Protein AF-A0A959TMJ0-F1 (afdb_monomer_lite)

Sequence (145 aa):
MTSRGLTVFLIVMAVLVLIDLYAYKGVNTALAGFGTTTRRVVRIAYWVISVGMLGLLVWAALTFQEQRANRNYSFMFSMSALFMLFFLPKLVIILFHGLDDILHVFRWGWWKLTPAGEASGETMTRWRFISQMGLYASAIPFAGV

Foldseek 3Di:
DPPVVVVVVVVVLVVLVVLLVLLVVLVLVVCPPPDPVVSVVVSVVSVVLSVVLSVVVVVCVVCVVVCVVVVVVVVVVVNVVSCCVSVVVSVVSNVVVVVVVVVVVVVVVVPVVDPPDPPPDPPQDPVNVVVVVVVVVVCVVVVVD

Structure (mmCIF, N/CA/C/O backbone):
data_AF-A0A959TMJ0-F1
#
_entry.id   AF-A0A959TMJ0-F1
#
loop_
_atom_site.group_PDB
_atom_site.id
_atom_site.type_symbol
_atom_site.label_atom_id
_atom_site.label_alt_id
_atom_site.label_comp_id
_atom_site.label_asym_id
_atom_site.label_entity_id
_atom_site.label_seq_id
_atom_site.pdbx_PDB_ins_code
_atom_site.Cartn_x
_atom_site.Cartn_y
_atom_site.Cartn_z
_atom_site.occupancy
_atom_site.B_iso_or_equiv
_atom_site.auth_seq_id
_atom_site.auth_comp_id
_atom_site.auth_asym_id
_atom_site.auth_atom_id
_atom_site.pdbx_PDB_model_num
ATOM 1 N N . MET A 1 1 ? 14.438 -15.507 -21.175 1.00 65.06 1 MET A N 1
ATOM 2 C CA . MET A 1 1 ? 14.400 -15.924 -19.749 1.00 65.06 1 MET A CA 1
ATOM 3 C C . MET A 1 1 ? 14.490 -17.443 -19.671 1.00 65.06 1 MET A C 1
ATOM 5 O O . MET A 1 1 ? 13.848 -18.109 -20.469 1.0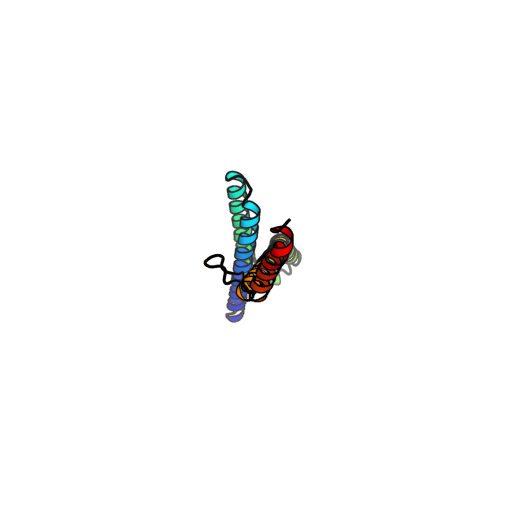0 65.06 1 MET A O 1
ATOM 9 N N . THR A 1 2 ? 15.286 -18.002 -18.757 1.00 80.81 2 THR A N 1
ATOM 10 C CA . THR A 1 2 ? 15.270 -19.452 -18.484 1.00 80.81 2 THR A CA 1
ATOM 11 C C . THR A 1 2 ? 13.978 -19.830 -17.748 1.00 80.81 2 THR A C 1
ATOM 13 O O . THR A 1 2 ? 13.4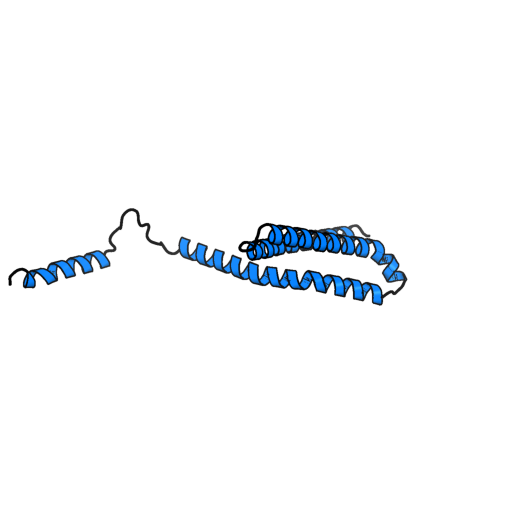07 -18.986 -17.055 1.00 80.81 2 THR A O 1
ATOM 16 N N . SER A 1 3 ? 13.516 -21.082 -17.861 1.00 80.81 3 SER A N 1
ATOM 17 C CA . SER A 1 3 ? 12.274 -21.551 -17.212 1.00 80.81 3 SER A CA 1
ATOM 18 C C . SER A 1 3 ? 12.254 -21.267 -15.705 1.00 80.81 3 SER A C 1
ATOM 20 O O . SER A 1 3 ? 11.268 -20.761 -15.183 1.00 80.81 3 SER A O 1
ATOM 22 N N . ARG A 1 4 ? 13.389 -21.471 -15.024 1.00 86.62 4 ARG A N 1
ATOM 23 C CA . ARG A 1 4 ? 13.564 -21.147 -13.598 1.00 86.62 4 ARG A CA 1
ATOM 24 C C . ARG A 1 4 ? 13.442 -19.648 -13.304 1.00 86.62 4 ARG A C 1
ATOM 26 O O . ARG A 1 4 ? 12.820 -19.271 -12.317 1.00 86.62 4 ARG A O 1
ATOM 33 N N . GLY A 1 5 ? 14.015 -18.792 -14.155 1.00 86.81 5 GLY A N 1
ATOM 34 C CA . GLY A 1 5 ? 13.948 -17.337 -13.985 1.00 86.81 5 GLY A CA 1
ATOM 35 C C . GLY A 1 5 ? 12.529 -16.792 -14.147 1.00 86.81 5 GLY A C 1
ATOM 36 O O . GLY A 1 5 ? 12.126 -15.901 -13.404 1.00 86.81 5 GLY A O 1
ATOM 37 N N . LEU A 1 6 ? 11.752 -17.371 -15.067 1.00 88.88 6 LEU A N 1
ATOM 38 C CA . LEU A 1 6 ? 10.341 -17.034 -15.240 1.00 88.88 6 LEU A CA 1
ATOM 39 C C . LEU A 1 6 ? 9.515 -17.410 -14.003 1.00 88.88 6 LEU A C 1
ATOM 41 O O . LEU A 1 6 ? 8.746 -16.585 -13.520 1.00 88.88 6 LEU A O 1
ATOM 45 N N . THR A 1 7 ? 9.705 -18.613 -13.451 1.00 91.69 7 THR A N 1
ATOM 46 C CA . THR A 1 7 ? 8.993 -19.043 -12.237 1.00 91.69 7 THR A CA 1
ATOM 47 C C . THR A 1 7 ? 9.271 -18.113 -11.057 1.00 91.69 7 THR A C 1
ATOM 49 O O . THR A 1 7 ? 8.334 -17.667 -10.400 1.00 91.69 7 THR A O 1
ATOM 52 N N . VAL A 1 8 ? 10.540 -17.771 -10.804 1.00 92.31 8 VAL A N 1
ATOM 53 C CA . VAL A 1 8 ? 10.907 -16.848 -9.714 1.00 92.31 8 VAL A CA 1
ATOM 54 C C . VAL A 1 8 ? 10.287 -15.469 -9.933 1.00 92.31 8 VAL A C 1
ATOM 56 O O . VAL A 1 8 ? 9.731 -14.896 -8.999 1.00 92.31 8 VAL A O 1
ATOM 59 N N . PHE A 1 9 ? 10.326 -14.955 -11.164 1.00 91.19 9 PHE A N 1
ATOM 60 C CA . PHE A 1 9 ? 9.709 -13.674 -11.501 1.00 91.19 9 PHE A CA 1
ATOM 61 C C . PHE A 1 9 ? 8.198 -13.668 -11.228 1.00 91.19 9 PHE A C 1
ATOM 63 O O . PHE A 1 9 ? 7.692 -12.723 -10.626 1.00 91.19 9 PHE A O 1
ATOM 70 N N . LEU A 1 10 ? 7.485 -14.735 -11.601 1.00 93.38 10 LEU A N 1
ATOM 71 C CA . LEU A 1 10 ? 6.050 -14.868 -11.336 1.00 93.38 10 LEU A CA 1
ATOM 72 C C . LEU A 1 10 ? 5.737 -14.941 -9.839 1.00 93.38 10 LEU A C 1
ATOM 74 O O . LEU A 1 10 ? 4.782 -14.311 -9.393 1.00 93.38 10 LEU A O 1
ATOM 78 N N . ILE A 1 11 ? 6.551 -15.657 -9.056 1.00 95.12 11 ILE A N 1
ATOM 79 C CA . ILE A 1 11 ? 6.399 -15.715 -7.595 1.00 95.12 11 ILE A CA 1
ATOM 80 C C . ILE A 1 11 ? 6.580 -14.320 -6.990 1.00 95.12 11 ILE A C 1
ATOM 82 O O . ILE A 1 11 ? 5.739 -13.878 -6.211 1.00 95.12 11 ILE A O 1
ATOM 86 N N . VAL A 1 12 ? 7.638 -13.600 -7.376 1.00 93.44 12 VAL A N 1
ATOM 87 C CA . VAL A 1 12 ? 7.877 -12.227 -6.902 1.00 93.44 12 VAL A CA 1
ATOM 88 C C . VAL A 1 12 ? 6.716 -11.313 -7.290 1.00 93.44 12 VAL A C 1
ATOM 90 O O . VAL A 1 12 ? 6.219 -10.574 -6.446 1.00 93.44 12 VAL A O 1
ATOM 93 N N . MET A 1 13 ? 6.231 -11.401 -8.530 1.00 94.38 13 MET A N 1
ATOM 94 C CA . MET A 1 13 ? 5.088 -10.616 -8.996 1.00 94.38 13 MET A CA 1
ATOM 95 C C . MET A 1 13 ? 3.824 -10.911 -8.178 1.00 94.38 13 MET A C 1
ATOM 97 O O . MET A 1 13 ? 3.141 -9.984 -7.749 1.00 94.38 13 MET A O 1
ATOM 101 N N . ALA A 1 14 ? 3.541 -12.186 -7.903 1.00 95.94 14 ALA A N 1
ATOM 102 C CA . ALA A 1 14 ? 2.407 -12.588 -7.078 1.00 95.94 14 ALA A CA 1
ATOM 103 C C . ALA A 1 14 ? 2.510 -12.012 -5.658 1.00 95.94 14 ALA A C 1
ATOM 105 O O . ALA A 1 14 ? 1.541 -11.452 -5.148 1.00 95.94 14 ALA A O 1
ATOM 106 N N . VAL A 1 15 ? 3.694 -12.075 -5.042 1.00 95.25 15 VAL A N 1
ATOM 107 C CA . VAL A 1 15 ? 3.940 -11.483 -3.719 1.00 95.25 15 VAL A CA 1
ATOM 108 C C . VAL A 1 15 ? 3.742 -9.966 -3.745 1.00 95.25 15 VAL A C 1
ATOM 110 O O . VAL A 1 15 ? 3.078 -9.431 -2.861 1.00 95.25 15 VAL A O 1
ATOM 113 N N . LEU A 1 16 ? 4.251 -9.266 -4.762 1.00 94.56 16 LEU A N 1
ATOM 114 C CA . LEU A 1 16 ? 4.061 -7.819 -4.901 1.00 94.56 16 LEU A CA 1
ATOM 115 C C . LEU A 1 16 ? 2.582 -7.442 -5.034 1.00 94.56 16 LEU A C 1
ATOM 117 O O . LEU A 1 16 ? 2.149 -6.472 -4.415 1.00 94.56 16 LEU A O 1
ATOM 121 N N . VAL A 1 17 ? 1.800 -8.220 -5.784 1.00 95.69 17 VAL A N 1
ATOM 122 C CA . VAL A 1 17 ? 0.349 -8.020 -5.900 1.00 95.69 17 VAL A CA 1
ATOM 123 C C . VAL A 1 17 ? -0.351 -8.256 -4.560 1.00 95.69 17 VAL A C 1
ATOM 125 O O . VAL A 1 17 ? -1.215 -7.470 -4.185 1.00 95.69 17 VAL A O 1
ATOM 128 N N . LEU A 1 18 ? 0.031 -9.287 -3.800 1.00 95.44 18 LEU A N 1
ATOM 129 C CA . LEU A 1 18 ? -0.535 -9.537 -2.467 1.00 95.44 18 LEU A CA 1
ATOM 130 C C . LEU A 1 18 ? -0.239 -8.393 -1.490 1.00 95.44 18 LEU A C 1
ATOM 132 O O . LEU A 1 18 ? -1.139 -7.936 -0.784 1.00 95.44 18 LEU A O 1
ATOM 136 N N . ILE A 1 19 ? 1.003 -7.906 -1.485 1.00 94.31 19 ILE A N 1
ATOM 137 C CA . ILE A 1 19 ? 1.419 -6.724 -0.720 1.00 94.31 19 ILE A CA 1
ATOM 138 C C . ILE A 1 19 ? 0.552 -5.527 -1.117 1.00 94.31 19 ILE A C 1
ATOM 140 O O . ILE A 1 19 ? 0.034 -4.822 -0.255 1.00 94.31 19 ILE A O 1
ATOM 144 N N . ASP A 1 20 ? 0.341 -5.321 -2.414 1.00 95.25 20 ASP A N 1
ATOM 145 C CA . ASP A 1 20 ? -0.440 -4.200 -2.915 1.00 95.25 20 ASP A CA 1
ATOM 146 C C . ASP A 1 20 ? -1.924 -4.268 -2.534 1.00 95.25 20 ASP A C 1
ATOM 148 O O . ASP A 1 20 ? -2.515 -3.259 -2.145 1.00 95.25 20 ASP A O 1
ATOM 152 N N . LEU A 1 21 ? -2.519 -5.460 -2.582 1.00 95.56 21 LEU A N 1
ATOM 153 C CA . LEU A 1 21 ? -3.892 -5.698 -2.137 1.00 95.56 21 LEU A CA 1
ATOM 154 C C . LEU A 1 21 ? -4.048 -5.427 -0.638 1.00 95.56 21 LEU A C 1
ATOM 156 O O . LEU A 1 21 ? -5.030 -4.810 -0.214 1.00 95.56 21 LEU A O 1
ATOM 160 N N . TYR A 1 22 ? -3.074 -5.852 0.168 1.00 94.88 22 TYR A N 1
ATOM 161 C CA . TYR A 1 22 ? -3.109 -5.627 1.608 1.00 94.88 22 TYR A CA 1
ATOM 162 C C . TYR A 1 22 ? -2.879 -4.148 1.962 1.00 94.88 22 TYR A C 1
ATOM 164 O O . TYR A 1 22 ? -3.617 -3.580 2.769 1.00 94.88 22 TYR A O 1
ATOM 172 N N . ALA A 1 23 ? -1.948 -3.470 1.285 1.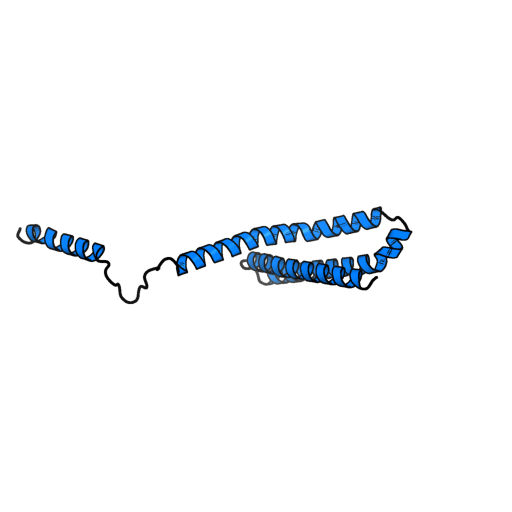00 95.31 23 ALA A N 1
ATOM 173 C CA . ALA A 1 23 ? -1.777 -2.023 1.412 1.00 95.31 23 ALA A CA 1
ATOM 174 C C . ALA A 1 23 ? -3.053 -1.262 1.002 1.00 95.31 23 ALA A C 1
ATOM 176 O O . ALA A 1 23 ? -3.463 -0.327 1.694 1.00 95.31 23 ALA A O 1
ATOM 177 N N . TYR A 1 24 ? -3.745 -1.702 -0.055 1.00 96.06 24 TYR A N 1
ATOM 178 C CA . TYR A 1 24 ? -5.018 -1.117 -0.482 1.00 96.06 24 TYR A CA 1
ATOM 179 C C . TYR A 1 24 ? -6.119 -1.251 0.581 1.00 96.06 24 TYR A C 1
ATOM 181 O O . TYR A 1 24 ? -6.900 -0.314 0.769 1.00 96.06 24 TYR A O 1
ATOM 189 N N . LYS A 1 25 ? -6.168 -2.370 1.322 1.00 94.00 25 LYS A N 1
ATOM 190 C CA . LYS A 1 25 ? -7.068 -2.528 2.481 1.00 94.00 25 LYS A CA 1
ATOM 191 C C . LYS A 1 25 ? -6.802 -1.432 3.522 1.00 94.00 25 LYS A C 1
ATOM 193 O O . LYS A 1 25 ? -7.748 -0.770 3.960 1.00 94.00 25 LYS A O 1
ATOM 198 N N . GLY A 1 26 ? -5.532 -1.182 3.843 1.00 91.88 26 GLY A N 1
ATOM 199 C CA . GLY A 1 26 ? -5.117 -0.102 4.744 1.00 91.88 26 GLY A CA 1
ATOM 200 C C . GLY A 1 26 ? -5.543 1.284 4.245 1.00 91.88 26 GLY A C 1
ATOM 201 O O . GLY A 1 26 ? -6.211 2.025 4.968 1.00 91.88 26 GLY A O 1
ATOM 202 N N . VAL A 1 27 ? -5.263 1.610 2.977 1.00 92.81 27 VAL A N 1
ATOM 203 C CA . VAL A 1 27 ? -5.680 2.886 2.358 1.00 92.81 27 VAL A CA 1
ATOM 204 C C . VAL A 1 27 ? -7.201 3.050 2.385 1.00 92.81 27 VAL A C 1
ATOM 206 O O . VAL A 1 27 ? -7.714 4.109 2.743 1.00 92.81 27 VAL A O 1
ATOM 209 N N . ASN A 1 28 ? -7.955 2.008 2.036 1.00 92.00 28 ASN A N 1
ATOM 210 C CA . ASN A 1 28 ? -9.413 2.079 2.014 1.00 92.00 28 ASN A CA 1
ATOM 211 C C . ASN A 1 28 ? -10.024 2.253 3.414 1.00 92.00 28 ASN A C 1
ATOM 213 O O . ASN A 1 28 ? -11.093 2.858 3.525 1.00 92.00 28 ASN A O 1
ATOM 217 N N . THR A 1 29 ? -9.349 1.744 4.447 1.00 91.19 29 THR A N 1
ATOM 218 C CA . THR A 1 29 ? -9.720 1.930 5.856 1.00 91.19 29 THR A CA 1
ATOM 219 C C . THR A 1 29 ? -9.446 3.369 6.292 1.00 91.19 29 THR A C 1
ATOM 221 O O . THR A 1 29 ? -10.337 4.021 6.830 1.00 91.19 29 THR A O 1
ATOM 224 N N . ALA A 1 30 ? -8.276 3.919 5.949 1.00 90.00 30 ALA A N 1
ATOM 225 C CA . ALA A 1 30 ? -7.940 5.320 6.214 1.00 90.00 30 ALA A CA 1
ATOM 226 C C . ALA A 1 30 ? -8.902 6.305 5.518 1.00 90.00 30 ALA A C 1
ATOM 228 O O . ALA A 1 30 ? -9.210 7.368 6.052 1.00 90.00 30 ALA A O 1
ATOM 229 N N . LEU A 1 31 ? -9.434 5.940 4.347 1.00 92.00 31 LEU A N 1
ATOM 230 C CA . LEU A 1 31 ? -10.385 6.759 3.589 1.00 92.00 31 LEU A CA 1
ATOM 231 C C . LEU A 1 31 ? -11.848 6.650 4.060 1.00 92.00 31 LEU A C 1
ATOM 233 O O . LEU A 1 31 ? -12.715 7.284 3.455 1.00 92.00 31 LEU A O 1
ATOM 237 N N . ALA A 1 32 ? -12.161 5.848 5.083 1.00 89.31 32 ALA A N 1
ATOM 238 C CA . ALA A 1 32 ? -13.546 5.587 5.492 1.00 89.31 32 ALA A CA 1
ATOM 239 C C . ALA A 1 32 ? -14.303 6.847 5.957 1.00 89.31 32 ALA A C 1
ATOM 241 O O . ALA A 1 32 ? -15.505 6.940 5.724 1.00 89.31 32 ALA A O 1
ATOM 242 N N . GLY A 1 33 ? -13.604 7.819 6.556 1.00 89.19 33 GLY A N 1
ATOM 243 C CA . GLY A 1 33 ? -14.185 9.084 7.029 1.00 89.19 33 GLY A CA 1
ATOM 244 C C . GLY A 1 33 ? -14.215 10.221 6.000 1.00 89.19 33 GLY A C 1
ATOM 245 O O . GLY A 1 33 ? -14.682 11.311 6.316 1.00 89.19 33 GLY A O 1
ATOM 246 N N . PHE A 1 34 ? -13.705 10.008 4.784 1.00 91.25 34 PHE A N 1
ATOM 247 C CA . PHE A 1 34 ? -13.613 11.053 3.761 1.00 91.25 34 PHE A CA 1
ATOM 248 C C . PHE A 1 34 ? -14.835 11.067 2.835 1.00 91.25 34 PHE A C 1
ATOM 250 O O . PHE A 1 34 ? -15.505 10.053 2.632 1.00 91.25 34 PHE A O 1
ATOM 257 N N . GLY A 1 35 ? -15.089 12.220 2.207 1.00 93.75 35 GLY A N 1
ATOM 258 C CA . GLY A 1 35 ? -16.146 12.376 1.207 1.00 93.75 35 GLY A CA 1
ATOM 259 C C . GLY A 1 35 ? -16.021 11.394 0.032 1.00 93.75 35 GLY A C 1
ATOM 260 O O . GLY A 1 35 ? -14.928 10.954 -0.341 1.00 93.75 35 GLY A O 1
ATOM 261 N N . THR A 1 36 ? -17.159 11.071 -0.588 1.00 91.06 36 THR A N 1
ATOM 262 C CA . THR A 1 36 ? -17.271 10.080 -1.675 1.00 91.06 36 THR A CA 1
ATOM 263 C C . THR A 1 36 ? -16.369 10.399 -2.869 1.00 91.06 36 THR A C 1
ATOM 265 O O . THR A 1 36 ? -15.718 9.499 -3.406 1.00 91.06 36 THR A O 1
ATOM 268 N N . THR A 1 37 ? -16.268 11.676 -3.248 1.00 93.81 37 THR A N 1
ATOM 269 C CA . THR A 1 37 ? -15.406 12.146 -4.342 1.00 93.81 37 THR A CA 1
ATOM 270 C C . THR A 1 37 ? -13.929 11.909 -4.037 1.00 93.81 37 THR A C 1
ATOM 272 O O . THR A 1 37 ? -13.237 11.274 -4.833 1.00 93.81 37 THR A O 1
ATOM 275 N N . THR A 1 38 ? -13.453 12.332 -2.862 1.00 92.38 38 THR A N 1
ATOM 276 C CA . THR A 1 38 ? -12.055 12.152 -2.436 1.00 92.38 38 THR A CA 1
ATOM 277 C C . THR A 1 38 ? -11.680 10.676 -2.400 1.00 92.38 38 THR A C 1
ATOM 279 O O . THR A 1 38 ? -10.661 10.276 -2.961 1.00 92.38 38 THR A O 1
ATOM 282 N N . ARG A 1 39 ? -12.545 9.832 -1.827 1.00 92.81 39 ARG A N 1
ATOM 283 C CA . ARG A 1 39 ? -12.327 8.382 -1.769 1.00 92.81 39 ARG A CA 1
ATOM 284 C C . ARG A 1 39 ? -12.197 7.765 -3.161 1.00 92.81 39 ARG A C 1
ATOM 286 O O . ARG A 1 39 ? -11.348 6.900 -3.368 1.00 92.81 39 ARG A O 1
ATOM 293 N N . ARG A 1 40 ? -13.013 8.204 -4.124 1.00 93.75 40 ARG A N 1
ATOM 294 C CA . ARG A 1 40 ? -12.951 7.717 -5.509 1.00 93.75 40 ARG A CA 1
ATOM 295 C C . ARG A 1 40 ? -11.648 8.123 -6.191 1.00 93.75 40 ARG A C 1
ATOM 297 O O . ARG A 1 40 ? -10.995 7.261 -6.775 1.00 93.75 40 ARG A O 1
ATOM 304 N N . VAL A 1 41 ? -11.259 9.393 -6.077 1.00 96.12 41 VAL A N 1
ATOM 305 C CA . VAL A 1 41 ? -10.021 9.920 -6.673 1.00 96.12 41 VAL A CA 1
ATOM 306 C C . VAL A 1 41 ? -8.801 9.189 -6.121 1.00 96.12 41 VAL A C 1
ATOM 308 O O . VAL A 1 41 ? -8.001 8.682 -6.902 1.00 96.12 41 VAL A O 1
ATOM 311 N N . VAL A 1 42 ? -8.691 9.049 -4.795 1.00 95.06 42 VAL A N 1
ATOM 312 C CA . VAL A 1 42 ? -7.535 8.383 -4.173 1.00 95.06 42 VAL A CA 1
ATOM 313 C C . VAL A 1 42 ? -7.461 6.906 -4.564 1.00 95.06 42 VAL A C 1
ATOM 315 O O . VAL A 1 42 ? -6.378 6.415 -4.871 1.00 95.06 42 VAL A O 1
ATOM 318 N N . ARG A 1 43 ? -8.593 6.190 -4.628 1.00 94.44 43 ARG A N 1
ATOM 319 C CA . ARG A 1 43 ? -8.608 4.787 -5.083 1.00 94.44 43 ARG A CA 1
ATOM 320 C C . ARG A 1 43 ? -8.150 4.637 -6.530 1.00 94.44 43 ARG A C 1
ATOM 322 O O . ARG A 1 43 ? -7.373 3.735 -6.820 1.00 94.44 43 ARG A O 1
ATOM 329 N N . ILE A 1 44 ? -8.639 5.494 -7.427 1.00 95.56 44 ILE A N 1
ATOM 330 C CA . ILE A 1 44 ? -8.241 5.457 -8.839 1.00 95.56 44 ILE A CA 1
ATOM 331 C C . ILE A 1 44 ? -6.749 5.769 -8.957 1.00 95.56 44 ILE A C 1
ATOM 333 O O . ILE A 1 44 ? -6.023 5.004 -9.584 1.00 95.56 44 ILE A O 1
ATOM 337 N N . ALA A 1 45 ? -6.280 6.835 -8.303 1.00 95.00 45 ALA A N 1
ATOM 338 C CA . ALA A 1 45 ? -4.871 7.214 -8.305 1.00 95.00 45 ALA A CA 1
ATOM 339 C C . ALA A 1 45 ? -3.974 6.079 -7.787 1.00 95.00 45 ALA A C 1
ATOM 341 O O . ALA A 1 45 ? -2.976 5.750 -8.425 1.00 95.00 45 ALA A O 1
ATOM 342 N N . TYR A 1 46 ? -4.365 5.431 -6.686 1.00 95.25 46 TYR A N 1
ATOM 343 C CA . TYR A 1 46 ? -3.649 4.285 -6.130 1.00 95.25 46 TYR A CA 1
ATOM 344 C C . TYR A 1 46 ? -3.489 3.155 -7.153 1.00 95.25 46 TYR A C 1
ATOM 346 O O . TYR A 1 46 ? -2.372 2.703 -7.405 1.00 95.25 46 TYR A O 1
ATOM 354 N N . TRP A 1 47 ? -4.589 2.720 -7.774 1.00 95.75 47 TRP A N 1
ATOM 355 C CA . TRP A 1 47 ? -4.558 1.612 -8.729 1.00 95.75 47 TRP A CA 1
ATOM 356 C C . TRP A 1 47 ? -3.811 1.963 -10.014 1.00 95.75 47 TRP A C 1
ATOM 358 O O . TRP A 1 47 ? -3.064 1.126 -10.514 1.00 95.75 47 TRP A O 1
ATOM 368 N N . VAL A 1 48 ? -3.942 3.194 -10.518 1.00 96.56 48 VAL A N 1
ATOM 369 C CA . VAL A 1 48 ? -3.188 3.661 -11.693 1.00 96.56 48 VAL A CA 1
ATOM 370 C C . VAL A 1 48 ? -1.685 3.617 -11.423 1.00 96.56 48 VAL A C 1
ATOM 372 O O . VAL A 1 48 ? -0.938 3.056 -12.223 1.00 96.56 48 VAL A O 1
ATOM 375 N N . ILE A 1 49 ? -1.242 4.148 -10.280 1.00 94.25 49 ILE A N 1
ATOM 376 C CA . ILE A 1 49 ? 0.174 4.127 -9.888 1.00 94.25 49 ILE A CA 1
ATOM 377 C C . ILE A 1 49 ? 0.651 2.687 -9.696 1.00 94.25 49 ILE A C 1
ATOM 379 O O . ILE A 1 49 ? 1.731 2.325 -10.160 1.00 94.25 49 ILE A O 1
ATOM 383 N N . SER A 1 50 ? -0.148 1.849 -9.034 1.00 94.50 50 SER A N 1
ATOM 384 C CA . SER A 1 50 ? 0.253 0.480 -8.732 1.00 94.50 50 SER A CA 1
ATOM 385 C C . SER A 1 50 ? 0.372 -0.396 -9.979 1.00 94.50 50 SER A C 1
ATOM 387 O O . SER A 1 50 ? 1.417 -1.007 -10.208 1.00 94.50 50 SER A O 1
ATOM 389 N N . VAL A 1 51 ? -0.650 -0.393 -10.839 1.00 95.56 51 VAL A N 1
ATOM 390 C CA . VAL A 1 51 ? -0.629 -1.127 -12.112 1.00 95.56 51 VAL A CA 1
ATOM 391 C C . VAL A 1 51 ? 0.469 -0.585 -13.023 1.00 95.56 51 VAL A C 1
ATOM 393 O O . VAL A 1 51 ? 1.189 -1.373 -13.634 1.00 95.56 51 VAL A O 1
ATOM 396 N N . GLY A 1 52 ? 0.658 0.739 -13.063 1.00 95.19 52 GLY A N 1
ATOM 397 C CA . GLY A 1 52 ? 1.764 1.365 -13.786 1.00 95.19 52 GLY A CA 1
ATOM 398 C C . GLY A 1 52 ? 3.127 0.855 -13.313 1.00 95.19 52 GLY A C 1
ATOM 399 O O . GLY A 1 52 ? 3.958 0.472 -14.135 1.00 95.19 52 GLY A O 1
ATOM 400 N N . MET A 1 53 ? 3.339 0.758 -11.998 1.00 94.25 53 MET A N 1
ATOM 401 C CA . MET A 1 53 ? 4.588 0.249 -11.427 1.00 94.25 53 MET A CA 1
ATOM 402 C C . MET A 1 53 ? 4.821 -1.235 -11.748 1.00 94.25 53 MET A C 1
ATOM 404 O O . MET A 1 53 ? 5.937 -1.618 -12.098 1.00 94.25 53 MET A O 1
ATOM 408 N N . LEU A 1 54 ? 3.783 -2.074 -11.671 1.00 93.88 54 LEU A N 1
ATOM 409 C CA . LEU A 1 54 ? 3.882 -3.486 -12.059 1.00 93.88 54 LEU A CA 1
ATOM 410 C C . LEU A 1 54 ? 4.197 -3.628 -13.555 1.00 93.88 54 LEU A C 1
ATOM 412 O O . LEU A 1 54 ? 5.059 -4.424 -13.926 1.00 93.88 54 LEU A O 1
ATOM 416 N N . GLY A 1 55 ? 3.570 -2.812 -14.406 1.00 94.56 55 GLY A N 1
ATOM 417 C CA . GLY A 1 55 ? 3.871 -2.748 -15.837 1.00 94.56 55 GLY A CA 1
ATOM 418 C C . GLY A 1 55 ? 5.323 -2.350 -16.113 1.00 94.56 55 GLY A C 1
ATOM 419 O O . GLY A 1 55 ? 5.993 -2.996 -16.920 1.00 94.56 55 GLY A O 1
ATOM 420 N N . LEU A 1 56 ? 5.844 -1.352 -15.390 1.00 92.44 56 LEU A N 1
ATOM 421 C CA . LEU A 1 56 ? 7.251 -0.951 -15.472 1.00 92.44 56 LEU A CA 1
ATOM 422 C C . LEU A 1 56 ? 8.200 -2.078 -15.047 1.00 92.44 56 LEU A C 1
ATOM 424 O O . LEU A 1 56 ? 9.218 -2.282 -15.702 1.00 92.44 56 LEU A O 1
ATOM 428 N N . LEU A 1 57 ? 7.868 -2.845 -14.004 1.00 91.38 57 LEU A N 1
ATOM 429 C CA . LEU A 1 57 ? 8.668 -4.001 -13.582 1.00 91.38 57 LEU A CA 1
ATOM 430 C C . LEU A 1 57 ? 8.672 -5.121 -14.624 1.00 91.38 57 LEU A C 1
ATOM 432 O O . LEU A 1 57 ? 9.720 -5.718 -14.871 1.00 91.38 57 LEU A O 1
ATOM 436 N N . VAL A 1 58 ? 7.528 -5.396 -15.257 1.00 93.00 58 VAL A N 1
ATOM 437 C CA . VAL A 1 58 ? 7.450 -6.352 -16.372 1.00 93.00 58 VAL A CA 1
ATOM 438 C C . VAL A 1 58 ? 8.314 -5.877 -17.535 1.00 93.00 58 VAL A C 1
ATOM 440 O O . VAL A 1 58 ? 9.137 -6.640 -18.038 1.00 93.00 58 VAL A O 1
ATOM 443 N N . TRP A 1 59 ? 8.194 -4.610 -17.927 1.00 91.12 59 TRP A N 1
ATOM 444 C CA . TRP A 1 59 ? 9.000 -4.044 -19.006 1.00 91.12 59 TRP A CA 1
ATOM 445 C C . TRP A 1 59 ? 10.506 -4.067 -18.693 1.00 91.12 59 TRP A C 1
ATOM 447 O O . TRP A 1 59 ? 11.316 -4.455 -19.539 1.00 91.12 59 TRP A O 1
ATOM 457 N N . ALA A 1 60 ? 10.888 -3.740 -17.457 1.00 88.19 60 ALA A N 1
ATOM 458 C CA . ALA A 1 60 ? 12.269 -3.824 -16.993 1.00 88.19 60 ALA A CA 1
ATOM 459 C C . ALA A 1 60 ? 12.794 -5.270 -17.008 1.00 88.19 60 ALA A C 1
ATOM 461 O O . ALA A 1 60 ? 13.946 -5.501 -17.369 1.00 88.19 60 ALA A O 1
ATOM 462 N N . ALA A 1 61 ? 11.957 -6.257 -16.670 1.00 87.88 61 ALA A N 1
ATOM 463 C CA . ALA A 1 61 ? 12.332 -7.669 -16.720 1.00 87.88 61 ALA A CA 1
ATOM 464 C C . ALA A 1 61 ? 12.542 -8.170 -18.158 1.00 87.88 61 ALA A C 1
ATOM 466 O O . ALA A 1 61 ? 13.468 -8.945 -18.405 1.00 87.88 61 ALA A O 1
ATOM 467 N N . LEU A 1 62 ? 11.725 -7.703 -19.109 1.00 88.06 62 LEU A N 1
ATOM 468 C CA . LEU A 1 62 ? 11.856 -8.048 -20.529 1.00 88.06 62 LEU A CA 1
ATOM 469 C C . LEU A 1 62 ? 13.106 -7.423 -21.167 1.00 88.06 62 LEU A C 1
ATOM 471 O O . LEU A 1 62 ? 13.803 -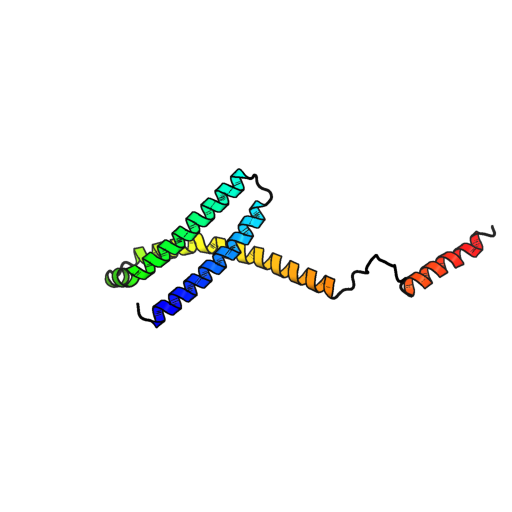8.091 -21.926 1.00 88.06 62 LEU A O 1
ATOM 475 N N . THR A 1 63 ? 13.429 -6.175 -20.820 1.00 86.06 63 THR A N 1
ATOM 476 C CA . THR A 1 63 ? 14.579 -5.436 -21.381 1.00 86.06 63 THR A CA 1
ATOM 477 C C . THR A 1 63 ? 15.892 -5.670 -20.621 1.00 86.06 63 THR A C 1
ATOM 479 O O . THR A 1 63 ? 16.952 -5.197 -21.033 1.00 86.06 63 THR A O 1
ATOM 482 N N . PHE A 1 64 ? 15.871 -6.445 -19.531 1.00 80.94 64 PHE A N 1
ATOM 483 C CA . PHE A 1 64 ? 17.014 -6.638 -18.630 1.00 80.94 64 PHE A CA 1
ATOM 484 C C . PHE A 1 64 ? 18.297 -7.105 -19.337 1.00 80.94 64 PHE A C 1
ATOM 486 O O . PHE A 1 64 ? 19.393 -6.656 -18.998 1.00 80.94 64 PHE A O 1
ATOM 493 N N . GLN A 1 65 ? 18.185 -8.010 -20.319 1.00 77.31 65 GLN A N 1
ATOM 494 C CA . GLN A 1 65 ? 19.355 -8.545 -21.029 1.00 77.31 65 GLN A CA 1
ATOM 495 C C . GLN A 1 65 ? 20.048 -7.475 -21.887 1.00 77.31 65 GLN A C 1
ATOM 497 O O . GLN A 1 65 ? 21.276 -7.401 -21.883 1.00 77.31 65 GLN A O 1
ATOM 502 N N . GLU A 1 66 ? 19.275 -6.617 -22.551 1.00 77.12 66 GLU A N 1
ATOM 503 C CA . GLU A 1 66 ? 19.782 -5.515 -23.379 1.00 77.12 66 GLU A CA 1
ATOM 504 C C . GLU A 1 66 ? 20.437 -4.430 -22.515 1.00 77.12 66 GLU A C 1
ATOM 506 O O . GLU A 1 66 ? 21.548 -3.979 -22.797 1.00 77.12 66 GLU A O 1
ATOM 511 N N . GLN A 1 67 ? 19.804 -4.068 -21.395 1.00 74.75 67 GLN A N 1
ATOM 512 C CA . GLN A 1 67 ? 20.338 -3.060 -20.470 1.00 74.75 67 GLN A CA 1
ATOM 513 C C . GLN A 1 67 ? 21.643 -3.517 -19.805 1.00 74.75 67 GLN A C 1
ATOM 515 O O . GLN A 1 67 ? 22.565 -2.717 -19.608 1.00 74.75 67 GLN A O 1
ATOM 520 N N . ARG A 1 68 ? 21.754 -4.818 -19.500 1.00 73.12 68 ARG A N 1
ATOM 521 C CA . ARG A 1 68 ? 22.979 -5.415 -18.955 1.00 73.12 68 ARG A CA 1
ATOM 522 C C . ARG A 1 68 ? 24.111 -5.437 -19.984 1.00 73.12 68 ARG A C 1
ATOM 524 O O . ARG A 1 68 ? 25.255 -5.184 -19.609 1.00 73.12 68 ARG A O 1
ATOM 531 N N . ALA A 1 69 ? 23.803 -5.708 -21.253 1.00 74.19 69 ALA A N 1
ATOM 532 C CA . ALA A 1 69 ? 24.783 -5.671 -22.340 1.00 74.19 69 ALA A CA 1
ATOM 533 C C . ALA A 1 69 ? 25.340 -4.253 -22.554 1.00 74.19 69 ALA A C 1
ATOM 535 O O . ALA A 1 69 ? 26.550 -4.081 -22.690 1.00 74.19 69 ALA A O 1
ATOM 536 N N . ASN A 1 70 ? 24.478 -3.238 -22.460 1.00 78.75 70 ASN A N 1
ATOM 537 C CA . ASN A 1 70 ? 24.848 -1.830 -22.626 1.00 78.75 70 ASN A CA 1
ATOM 538 C C . ASN A 1 70 ? 25.505 -1.194 -21.384 1.00 78.75 70 ASN A C 1
ATOM 540 O O . ASN A 1 70 ? 25.827 -0.009 -21.414 1.00 78.75 70 ASN A O 1
ATOM 544 N N . ARG A 1 71 ? 25.699 -1.948 -20.284 1.00 76.56 71 ARG A N 1
ATOM 545 C CA . ARG A 1 71 ? 26.252 -1.461 -18.998 1.00 76.56 71 ARG A CA 1
ATOM 546 C C . ARG A 1 71 ? 25.599 -0.159 -18.510 1.00 76.56 71 ARG A C 1
ATOM 548 O O . ARG A 1 71 ? 26.254 0.699 -17.918 1.00 76.56 71 ARG A O 1
ATOM 555 N N . ASN A 1 72 ? 24.298 -0.006 -18.743 1.00 78.25 72 ASN A N 1
ATOM 556 C CA . ASN A 1 72 ? 23.581 1.216 -18.399 1.00 78.25 72 ASN A CA 1
ATOM 557 C C . ASN A 1 72 ? 23.180 1.221 -16.913 1.00 78.25 72 ASN A C 1
ATOM 559 O O . ASN A 1 72 ? 22.015 1.043 -16.550 1.00 78.25 72 ASN A O 1
ATOM 563 N N . TYR A 1 73 ? 24.170 1.399 -16.035 1.00 78.62 73 TYR A N 1
ATOM 564 C CA . TYR A 1 73 ? 23.972 1.396 -14.582 1.00 78.62 73 TYR A CA 1
ATOM 565 C C . TYR A 1 73 ? 23.038 2.515 -14.103 1.00 78.62 73 TYR A C 1
ATOM 567 O O . TYR A 1 73 ? 22.309 2.321 -13.132 1.00 78.62 73 TYR A O 1
ATOM 575 N N . SER A 1 74 ? 23.012 3.652 -14.809 1.00 84.12 74 SER A N 1
ATOM 576 C CA . SER A 1 74 ? 22.126 4.779 -14.493 1.00 84.12 74 SER A CA 1
ATOM 577 C C . SER A 1 74 ? 20.654 4.374 -14.601 1.00 84.12 74 SER A C 1
ATOM 579 O O . SER A 1 74 ? 19.882 4.566 -13.664 1.00 84.12 74 SER A O 1
ATOM 581 N N . PHE A 1 75 ? 20.281 3.689 -15.688 1.00 83.62 75 PHE A N 1
ATOM 582 C CA . PHE A 1 75 ? 18.918 3.198 -15.881 1.00 83.62 75 PHE A CA 1
ATOM 583 C C . PHE A 1 75 ? 18.488 2.201 -14.789 1.00 83.62 75 PHE A C 1
ATOM 585 O O . PHE A 1 75 ? 17.399 2.325 -14.225 1.00 83.62 75 PHE A O 1
ATOM 592 N N . MET A 1 76 ? 19.353 1.242 -14.436 1.00 82.25 76 MET A N 1
ATOM 593 C CA . MET A 1 76 ? 19.049 0.257 -13.387 1.00 82.25 76 MET A CA 1
ATOM 594 C C . MET A 1 76 ? 18.894 0.908 -12.005 1.00 82.25 76 MET A C 1
ATOM 596 O O . MET A 1 76 ? 18.015 0.517 -11.228 1.00 82.25 76 MET A O 1
ATOM 600 N N . PHE A 1 77 ? 19.715 1.918 -11.708 1.00 87.94 77 PHE A N 1
ATOM 601 C CA . PHE A 1 77 ? 19.616 2.692 -10.475 1.00 87.94 77 PHE A CA 1
ATOM 602 C C . PHE A 1 77 ? 18.306 3.487 -10.418 1.00 87.94 77 PHE A C 1
ATOM 604 O O . PHE A 1 77 ? 17.578 3.380 -9.431 1.00 87.94 77 PHE A O 1
ATOM 611 N N . SER A 1 78 ? 17.948 4.206 -11.488 1.00 89.50 78 SER A N 1
ATOM 612 C CA . SER A 1 78 ? 16.692 4.964 -11.559 1.00 89.50 78 SER A CA 1
ATOM 613 C C . SER A 1 78 ? 15.457 4.074 -11.407 1.00 89.50 78 SER A C 1
ATOM 615 O O . SER A 1 78 ? 14.537 4.438 -10.678 1.00 89.50 78 SER A O 1
ATOM 617 N N . MET A 1 79 ? 15.440 2.891 -12.028 1.00 87.88 79 MET A N 1
ATOM 618 C CA . MET A 1 79 ? 14.343 1.926 -11.864 1.00 87.88 79 MET A CA 1
ATOM 619 C C . MET A 1 79 ? 14.226 1.419 -10.424 1.00 87.88 79 MET A C 1
ATOM 621 O O . MET A 1 79 ? 13.122 1.333 -9.885 1.00 87.88 79 MET A O 1
ATOM 625 N N . SER A 1 80 ? 15.357 1.138 -9.776 1.00 88.88 80 SER A N 1
ATOM 626 C CA . SER A 1 80 ? 15.384 0.700 -8.375 1.00 88.88 80 SER A CA 1
ATOM 627 C C . SER A 1 80 ? 14.917 1.808 -7.425 1.00 88.88 80 SER A C 1
ATOM 629 O O . SER A 1 80 ? 14.138 1.549 -6.509 1.00 88.88 80 SER A O 1
ATOM 631 N N . ALA A 1 81 ? 15.341 3.051 -7.670 1.00 92.88 81 ALA A N 1
ATOM 632 C CA . ALA A 1 81 ? 14.916 4.219 -6.904 1.00 92.88 81 ALA A CA 1
ATOM 633 C C . ALA A 1 81 ? 13.412 4.484 -7.062 1.00 92.88 81 ALA A C 1
ATOM 635 O O . ALA A 1 81 ? 12.722 4.707 -6.068 1.00 92.88 81 ALA A O 1
ATOM 636 N N . LEU A 1 82 ? 12.888 4.392 -8.289 1.00 93.00 82 LEU A N 1
ATOM 637 C CA . LEU A 1 82 ? 11.460 4.536 -8.568 1.00 93.00 82 LEU A CA 1
ATOM 638 C C . LEU A 1 82 ? 10.642 3.440 -7.874 1.00 93.00 82 LEU A C 1
ATOM 640 O O . LEU A 1 82 ? 9.619 3.728 -7.256 1.00 93.00 82 LEU A O 1
ATOM 644 N N . PHE A 1 83 ? 11.118 2.192 -7.918 1.00 92.25 83 PHE A N 1
ATOM 645 C CA . PHE A 1 83 ? 10.487 1.089 -7.197 1.00 92.25 83 PHE A CA 1
ATOM 646 C C . PHE A 1 83 ? 10.456 1.347 -5.694 1.00 92.25 83 PHE A C 1
ATOM 648 O O . PHE A 1 83 ? 9.388 1.262 -5.093 1.00 92.25 83 PHE A O 1
ATOM 655 N N . MET A 1 84 ? 11.583 1.734 -5.093 1.00 93.62 84 MET A N 1
ATOM 656 C CA . MET A 1 84 ? 11.640 2.066 -3.668 1.00 93.62 84 MET A CA 1
ATOM 657 C C . MET A 1 84 ? 10.698 3.215 -3.302 1.00 93.62 84 MET A C 1
ATOM 659 O O . MET A 1 84 ? 9.986 3.112 -2.306 1.00 93.62 84 MET A O 1
ATOM 663 N N . LEU A 1 85 ? 10.630 4.266 -4.122 1.00 94.56 85 LEU A N 1
ATOM 664 C CA . LEU A 1 85 ? 9.771 5.428 -3.884 1.00 94.56 85 LEU A CA 1
ATOM 665 C C . LEU A 1 85 ? 8.292 5.043 -3.726 1.00 94.56 85 LEU A C 1
ATOM 667 O O . LEU A 1 85 ? 7.615 5.564 -2.842 1.00 94.56 85 LEU A O 1
ATOM 671 N N . PHE A 1 86 ? 7.793 4.119 -4.551 1.00 92.69 86 PHE A N 1
ATOM 672 C CA . PHE A 1 86 ? 6.394 3.679 -4.497 1.00 92.69 86 PHE A CA 1
ATOM 673 C C . PHE A 1 86 ? 6.155 2.473 -3.590 1.00 92.69 86 PHE A C 1
ATOM 675 O O . PHE A 1 86 ? 5.044 2.294 -3.090 1.00 92.69 86 PHE A O 1
ATOM 682 N N . PHE A 1 87 ? 7.164 1.631 -3.381 1.00 92.88 87 PHE A N 1
ATOM 683 C CA . PHE A 1 87 ? 7.037 0.419 -2.579 1.00 92.88 87 PHE A CA 1
ATOM 684 C C . PHE A 1 87 ? 7.191 0.693 -1.081 1.00 92.88 87 PHE A C 1
ATOM 686 O O . PHE A 1 87 ? 6.462 0.123 -0.270 1.00 92.88 87 PHE A O 1
ATOM 693 N N . LEU A 1 88 ? 8.087 1.605 -0.701 1.00 94.12 88 LEU A N 1
ATOM 694 C CA . LEU A 1 88 ? 8.383 1.898 0.700 1.00 94.12 88 LEU A CA 1
ATOM 695 C C . LEU A 1 88 ? 7.161 2.428 1.478 1.00 94.12 88 LEU A C 1
ATOM 697 O O . LEU A 1 88 ? 6.889 1.894 2.554 1.00 94.12 88 LEU A O 1
ATOM 701 N N . PRO A 1 89 ? 6.339 3.358 0.947 1.00 93.44 89 PRO A N 1
ATOM 702 C CA . PRO A 1 89 ? 5.100 3.766 1.613 1.00 93.44 89 PRO A CA 1
ATOM 703 C C . PRO A 1 89 ? 4.117 2.606 1.823 1.00 93.44 89 PRO A C 1
ATOM 705 O O . PRO A 1 89 ? 3.435 2.555 2.846 1.00 93.44 89 PRO A O 1
ATOM 708 N N . LYS A 1 90 ? 4.061 1.644 0.890 1.00 93.31 90 LYS A N 1
ATOM 709 C CA . LYS A 1 90 ? 3.197 0.459 1.018 1.00 93.31 90 LYS A CA 1
ATOM 710 C C . LYS A 1 90 ? 3.645 -0.407 2.188 1.00 93.31 90 LYS A C 1
ATOM 712 O O . LYS A 1 90 ? 2.807 -0.793 2.992 1.00 93.31 90 LYS A O 1
ATOM 717 N N . LEU A 1 91 ? 4.950 -0.647 2.342 1.00 93.12 91 LEU A N 1
ATOM 718 C CA . LEU A 1 91 ? 5.481 -1.394 3.489 1.00 93.12 91 LEU A CA 1
ATOM 719 C C . LEU A 1 91 ? 5.118 -0.740 4.824 1.00 93.12 91 LEU A C 1
ATOM 721 O O . LEU A 1 91 ? 4.732 -1.435 5.760 1.00 93.12 91 LEU A O 1
ATOM 725 N N . VAL A 1 92 ? 5.188 0.591 4.893 1.00 94.75 92 VAL A N 1
ATOM 726 C CA . VAL A 1 92 ? 4.790 1.346 6.087 1.00 94.75 92 VAL A CA 1
ATOM 727 C C . VAL A 1 92 ? 3.305 1.128 6.395 1.00 94.75 92 VAL A C 1
ATOM 729 O O . VAL A 1 92 ? 2.961 0.792 7.526 1.00 94.75 92 VAL A O 1
ATOM 732 N N . ILE A 1 93 ? 2.424 1.239 5.394 1.00 93.62 93 ILE A N 1
ATOM 733 C CA . ILE A 1 93 ? 0.980 0.991 5.565 1.00 93.62 93 ILE A CA 1
ATOM 734 C C . ILE A 1 93 ? 0.722 -0.430 6.070 1.00 93.62 93 ILE A C 1
ATOM 736 O O . ILE A 1 93 ? -0.052 -0.619 7.005 1.00 93.62 93 ILE A O 1
ATOM 740 N N . ILE A 1 94 ? 1.374 -1.423 5.467 1.00 93.75 94 ILE A N 1
ATOM 741 C CA . ILE A 1 94 ? 1.218 -2.836 5.825 1.00 93.75 94 ILE A CA 1
ATOM 742 C C . ILE A 1 94 ? 1.675 -3.093 7.254 1.00 93.75 94 ILE A C 1
ATOM 744 O O . ILE A 1 94 ? 1.005 -3.825 7.973 1.00 93.75 94 ILE A O 1
ATOM 748 N N . LEU A 1 95 ? 2.780 -2.478 7.677 1.00 93.12 95 LEU A N 1
ATOM 749 C CA . LEU A 1 95 ? 3.277 -2.605 9.040 1.00 93.12 95 LEU A CA 1
ATOM 750 C C . LEU A 1 95 ? 2.243 -2.083 10.045 1.00 93.12 95 LEU A C 1
ATOM 752 O O . LEU A 1 95 ? 1.861 -2.806 10.960 1.00 93.12 95 LEU A O 1
ATOM 756 N N . PHE A 1 96 ? 1.747 -0.858 9.859 1.00 92.50 96 PHE A N 1
ATOM 757 C CA . PHE A 1 96 ? 0.782 -0.263 10.788 1.00 92.50 96 PHE A CA 1
ATOM 758 C C . PHE A 1 96 ? -0.579 -0.963 10.762 1.00 92.50 96 PHE A C 1
ATOM 760 O O . PHE A 1 96 ? -1.145 -1.242 11.817 1.00 92.50 96 PHE A O 1
ATOM 767 N N . HIS A 1 97 ? -1.097 -1.282 9.576 1.00 90.75 97 HIS A N 1
ATOM 768 C CA . HIS A 1 97 ? -2.374 -1.982 9.447 1.00 90.75 97 HIS A CA 1
ATOM 769 C C . HIS A 1 97 ? -2.284 -3.427 9.957 1.00 90.75 97 HIS A C 1
ATOM 771 O O . HIS A 1 97 ? -3.207 -3.909 10.604 1.00 90.75 97 HIS A O 1
ATOM 777 N N . GLY A 1 98 ? -1.144 -4.086 9.739 1.00 88.81 98 GLY A N 1
ATOM 778 C CA . GLY A 1 98 ? -0.856 -5.418 10.261 1.00 88.81 98 GLY A CA 1
ATOM 779 C C . GLY A 1 98 ? -0.780 -5.453 11.781 1.00 88.81 98 GLY A C 1
ATOM 780 O O . GLY A 1 98 ? -1.320 -6.370 12.392 1.00 88.81 98 GLY A O 1
ATOM 781 N N . LEU A 1 99 ? -0.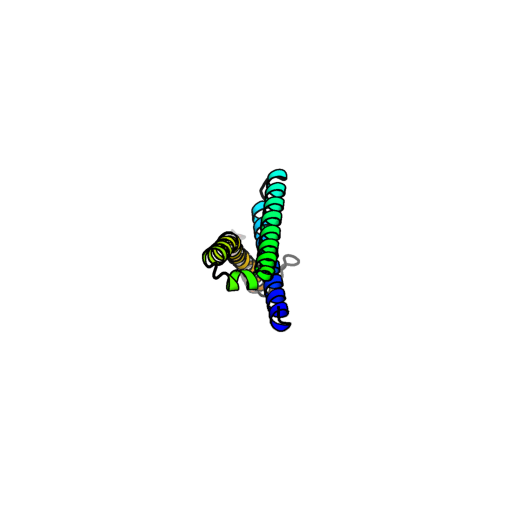172 -4.441 12.407 1.00 90.44 99 LEU A N 1
ATOM 782 C CA . LEU A 1 99 ? -0.182 -4.310 13.866 1.00 90.44 99 LEU A CA 1
ATOM 783 C C . LEU A 1 99 ? -1.608 -4.167 14.406 1.00 90.44 99 LEU A C 1
ATOM 785 O O . LEU A 1 99 ? -1.960 -4.843 15.372 1.00 90.44 99 LEU A O 1
ATOM 789 N N . ASP A 1 100 ? -2.436 -3.336 13.772 1.00 89.38 100 ASP A N 1
ATOM 790 C CA . ASP A 1 100 ? -3.837 -3.178 14.161 1.00 89.38 100 ASP A CA 1
ATOM 791 C C . ASP A 1 100 ? -4.620 -4.496 14.020 1.00 89.38 100 ASP A C 1
ATOM 793 O O . ASP A 1 100 ? -5.289 -4.916 14.966 1.00 89.38 100 ASP A O 1
ATOM 797 N N . ASP A 1 101 ? -4.467 -5.211 12.900 1.00 90.50 101 ASP A N 1
ATOM 798 C CA . ASP A 1 101 ? -5.091 -6.523 12.679 1.00 90.50 101 ASP A CA 1
ATOM 799 C C . ASP A 1 101 ? -4.638 -7.555 13.745 1.00 90.50 101 ASP A C 1
ATOM 801 O O . ASP A 1 101 ? -5.470 -8.279 14.299 1.00 90.50 101 ASP A O 1
ATOM 805 N N . ILE A 1 102 ? -3.345 -7.602 14.100 1.00 92.06 102 ILE A N 1
ATOM 806 C CA . ILE A 1 102 ? -2.814 -8.501 15.147 1.00 92.06 102 ILE A CA 1
ATOM 807 C C . ILE A 1 102 ? -3.446 -8.191 16.508 1.00 92.06 102 ILE A C 1
ATOM 809 O O . ILE A 1 102 ? -3.867 -9.106 17.223 1.00 92.06 102 ILE A O 1
ATOM 813 N N . LEU A 1 103 ? -3.542 -6.910 16.873 1.00 90.88 103 LEU A N 1
ATOM 814 C CA . LEU A 1 103 ? -4.161 -6.492 18.131 1.00 90.88 103 LEU A CA 1
ATOM 815 C C . LEU A 1 103 ? -5.650 -6.850 18.174 1.00 90.88 103 LEU A C 1
ATOM 817 O O . LEU A 1 103 ? -6.143 -7.279 19.221 1.00 90.88 103 LEU A O 1
ATOM 821 N N . HIS A 1 104 ? -6.363 -6.722 17.054 1.00 89.81 104 HIS A N 1
ATOM 822 C CA . HIS A 1 104 ? -7.759 -7.145 16.947 1.00 89.81 104 HIS A CA 1
ATOM 823 C C . HIS A 1 104 ? -7.916 -8.654 17.140 1.00 89.81 104 HIS A C 1
ATOM 825 O O . HIS A 1 104 ? -8.771 -9.076 17.921 1.00 89.81 104 HIS A O 1
ATOM 831 N N . VAL A 1 105 ? -7.071 -9.468 16.500 1.00 91.00 105 VAL A N 1
ATOM 832 C CA . VAL A 1 105 ? -7.081 -10.930 16.673 1.00 91.00 105 VAL A CA 1
ATOM 833 C C . VAL A 1 105 ? -6.772 -11.312 18.121 1.00 91.00 105 VAL A C 1
ATOM 835 O O . VAL A 1 105 ? -7.450 -12.174 18.680 1.00 91.00 105 VAL A O 1
ATOM 838 N N . PHE A 1 106 ? -5.810 -10.642 18.760 1.00 91.50 106 PHE A N 1
ATOM 839 C CA . PHE A 1 106 ? -5.479 -10.884 20.164 1.00 91.50 106 PHE A CA 1
ATOM 840 C C . PHE A 1 106 ? -6.646 -10.545 21.100 1.00 91.50 106 PHE A C 1
ATOM 842 O O . PHE A 1 106 ? -7.014 -11.362 21.942 1.00 91.50 106 PHE A O 1
ATOM 849 N N . ARG A 1 107 ? -7.278 -9.375 20.930 1.00 89.06 107 ARG A N 1
ATOM 850 C CA . ARG A 1 107 ? -8.460 -8.972 21.717 1.00 89.06 107 ARG A CA 1
ATOM 851 C C . ARG A 1 107 ? -9.630 -9.929 21.509 1.00 89.06 107 ARG A C 1
ATOM 853 O O . ARG A 1 107 ? -10.275 -10.318 22.478 1.00 89.06 107 ARG A O 1
ATOM 860 N N . TRP A 1 108 ? -9.877 -10.335 20.266 1.00 89.31 108 TRP A N 1
ATOM 861 C CA . TRP A 1 108 ? -10.925 -11.295 19.931 1.00 89.31 108 TRP A CA 1
ATOM 862 C C . TRP A 1 108 ? -10.665 -12.672 20.557 1.00 89.31 108 TRP A C 1
ATOM 864 O O . TRP A 1 108 ? -11.567 -13.257 21.156 1.00 89.31 108 TRP A O 1
ATOM 874 N N . GLY A 1 109 ? -9.424 -13.162 20.489 1.00 89.38 109 GLY A N 1
ATOM 875 C CA . GLY A 1 109 ? -9.009 -14.399 21.150 1.00 89.38 109 GLY A CA 1
ATOM 876 C C . GLY A 1 109 ? -9.142 -14.311 22.671 1.00 89.38 109 GLY A C 1
ATOM 877 O O . GLY A 1 109 ? -9.685 -15.221 23.294 1.00 89.38 109 GLY A O 1
ATOM 878 N N . TRP A 1 110 ? -8.740 -13.185 23.265 1.00 86.25 110 TRP A N 1
ATOM 879 C CA . TRP A 1 110 ? -8.915 -12.929 24.693 1.00 86.25 110 TRP A CA 1
ATOM 880 C C . TRP A 1 110 ? -10.395 -12.967 25.088 1.00 86.25 110 TRP A C 1
ATOM 882 O O . TRP A 1 110 ? -10.756 -13.690 26.008 1.00 86.25 110 TRP A O 1
ATOM 892 N N . TRP A 1 111 ? -11.289 -12.292 24.362 1.00 82.69 111 TRP A N 1
ATOM 893 C CA . TRP A 1 111 ? -12.735 -12.319 24.640 1.00 82.69 111 TRP A CA 1
ATOM 894 C C . TRP A 1 111 ? -13.398 -13.686 24.439 1.00 82.69 111 TRP A C 1
ATOM 896 O O . TRP A 1 111 ? -14.435 -13.947 25.036 1.00 82.69 111 TRP A O 1
ATOM 906 N N . LYS A 1 112 ? -12.831 -14.564 23.609 1.00 82.75 112 LYS A N 1
ATOM 907 C CA . LYS A 1 112 ? -13.304 -15.951 23.454 1.00 82.75 112 LYS A CA 1
ATOM 908 C C . LYS A 1 112 ? -12.874 -16.853 24.613 1.00 82.75 112 LYS A C 1
ATOM 910 O O . LYS A 1 112 ? -13.574 -17.812 24.922 1.00 82.75 112 LYS A O 1
ATOM 915 N N . LEU A 1 113 ? -11.717 -16.570 25.210 1.00 83.81 113 LEU A N 1
ATOM 916 C CA . LEU A 1 113 ? -11.120 -17.359 26.294 1.00 83.81 113 LEU A CA 1
ATOM 917 C C . LEU A 1 113 ? -11.499 -16.839 27.684 1.00 83.81 113 LEU A C 1
ATOM 919 O O . LEU A 1 113 ? -11.541 -17.609 28.641 1.00 83.81 113 LEU A O 1
ATOM 923 N N . THR A 1 114 ? -11.798 -15.546 27.797 1.00 71.38 114 THR A N 1
ATOM 924 C CA . THR A 1 114 ? -12.409 -14.968 28.993 1.00 71.38 114 THR A CA 1
ATOM 925 C C . THR A 1 114 ? -13.918 -15.064 28.816 1.00 71.38 114 THR A C 1
ATOM 927 O O . THR A 1 114 ? -14.426 -14.469 27.870 1.00 71.38 114 THR A O 1
ATOM 930 N N . PRO A 1 115 ? -14.665 -15.760 29.685 1.00 64.06 115 PRO A N 1
ATOM 931 C CA . PRO A 1 115 ? -16.116 -15.687 29.654 1.00 64.06 115 PRO A CA 1
ATOM 932 C C . PRO A 1 115 ? -16.525 -14.247 29.986 1.00 64.06 115 PRO A C 1
ATOM 934 O O . PRO A 1 115 ? -16.592 -13.853 31.150 1.00 64.06 115 PRO A O 1
ATOM 937 N N . ALA A 1 116 ? -16.763 -13.431 28.959 1.00 58.19 116 ALA A N 1
ATOM 938 C CA . ALA A 1 116 ? -17.594 -12.253 29.109 1.00 58.19 116 ALA A CA 1
ATOM 939 C C . ALA A 1 116 ? -18.984 -12.798 29.432 1.00 58.19 116 ALA A C 1
ATOM 941 O O . ALA A 1 116 ? -19.626 -13.389 28.568 1.00 58.19 116 ALA A O 1
ATOM 942 N N . GLY A 1 117 ? -19.362 -12.708 30.710 1.00 53.47 117 GLY A N 1
ATOM 943 C CA . GLY A 1 117 ? -20.622 -13.224 31.219 1.00 53.47 117 GLY A CA 1
ATOM 944 C C . GLY A 1 117 ? -21.761 -12.823 30.296 1.00 53.47 117 GLY A C 1
ATOM 945 O O . GLY A 1 117 ? -22.027 -11.636 30.103 1.00 53.47 117 GLY A O 1
ATOM 946 N N . GLU A 1 118 ? -22.389 -13.831 29.703 1.00 47.06 118 GLU A N 1
ATOM 947 C CA . GLU A 1 118 ? -23.626 -13.688 28.963 1.00 47.06 118 GLU A CA 1
ATOM 948 C C . GLU A 1 118 ? -24.649 -13.043 29.899 1.00 47.06 118 GLU A C 1
ATOM 950 O O . GLU A 1 118 ? -25.120 -13.644 30.864 1.00 47.06 118 GLU A O 1
ATOM 955 N N . ALA A 1 119 ? -25.001 -11.792 29.619 1.00 54.72 119 ALA A N 1
ATOM 956 C CA . ALA A 1 119 ? -26.228 -11.206 30.122 1.00 54.72 119 ALA A CA 1
ATOM 957 C C . ALA A 1 119 ? -27.411 -11.821 29.351 1.00 54.72 119 ALA A C 1
ATOM 959 O O . ALA A 1 119 ? -28.022 -11.179 28.502 1.00 54.72 119 ALA A O 1
ATOM 960 N N . SER A 1 120 ? -27.719 -13.087 29.636 1.00 50.50 120 SER A N 1
ATOM 961 C CA . SER A 1 120 ? -29.007 -13.725 29.328 1.00 50.50 120 SER A CA 1
ATOM 962 C C . SER A 1 120 ? -29.299 -14.811 30.364 1.00 50.50 120 SER A C 1
ATOM 964 O O . SER A 1 120 ? -29.384 -15.998 30.058 1.00 50.50 120 SER A O 1
ATOM 966 N N . GLY A 1 121 ? -29.422 -14.349 31.613 1.00 53.78 121 GLY A N 1
ATOM 967 C CA . GLY A 1 121 ? -29.633 -15.141 32.822 1.00 53.78 121 GLY A CA 1
ATOM 968 C C . GLY A 1 121 ? -28.436 -15.005 33.754 1.00 53.78 121 GLY A C 1
ATOM 969 O O . GLY A 1 121 ? -27.533 -15.830 33.700 1.00 53.78 121 GLY A O 1
ATOM 970 N N . GLU A 1 122 ? -28.399 -13.954 34.586 1.00 52.94 122 GLU A N 1
ATOM 971 C CA . GLU A 1 122 ? -27.347 -13.792 35.597 1.00 52.94 122 GLU A CA 1
ATOM 972 C C . GLU A 1 122 ? -27.310 -15.025 36.511 1.00 52.94 122 GLU A C 1
ATOM 974 O O . GLU A 1 122 ? -28.051 -15.129 37.491 1.00 52.94 122 GLU A O 1
ATOM 979 N N . THR A 1 123 ? -26.414 -15.970 36.229 1.00 61.22 123 THR A N 1
ATOM 980 C CA . THR A 1 123 ? -26.025 -16.965 37.219 1.00 61.22 123 THR A CA 1
ATOM 981 C C . THR A 1 123 ? -25.231 -16.220 38.280 1.00 61.22 123 THR A C 1
ATOM 983 O O . THR A 1 123 ? -24.045 -15.926 38.106 1.00 61.22 123 THR A O 1
ATOM 986 N N . MET A 1 124 ? -25.914 -15.853 39.361 1.00 68.38 124 MET A N 1
ATOM 987 C CA . MET A 1 124 ? -25.320 -15.228 40.533 1.00 68.38 124 MET A CA 1
ATOM 988 C C . MET A 1 124 ? -24.087 -16.028 40.969 1.00 68.38 124 MET A C 1
ATOM 990 O O . MET A 1 124 ? -24.193 -17.183 41.388 1.00 68.38 124 MET A O 1
ATOM 994 N N . THR A 1 125 ? -22.894 -15.437 40.874 1.00 81.44 125 THR A N 1
ATOM 995 C CA . THR A 1 125 ? -21.679 -16.078 41.390 1.00 81.44 125 THR A CA 1
ATOM 996 C C . THR A 1 125 ? -21.828 -16.272 42.900 1.00 81.44 125 THR A C 1
ATOM 998 O O . THR A 1 125 ? -22.316 -15.377 43.589 1.00 81.44 125 THR A O 1
ATOM 1001 N N . ARG A 1 126 ? -21.360 -17.406 43.441 1.00 83.50 126 ARG A N 1
ATOM 1002 C CA . ARG A 1 126 ? -21.463 -17.745 44.880 1.00 83.50 126 ARG A CA 1
ATOM 1003 C C . ARG A 1 126 ? -21.032 -16.596 45.805 1.00 83.50 126 ARG A C 1
ATOM 1005 O O . ARG A 1 126 ? -21.679 -16.335 46.811 1.00 83.50 126 ARG A O 1
ATOM 1012 N N . TRP A 1 127 ? -19.988 -15.861 45.425 1.00 76.75 127 TRP A N 1
ATOM 1013 C CA . TRP A 1 127 ? -19.503 -14.694 46.164 1.00 76.75 127 TRP A CA 1
ATOM 1014 C C . TRP A 1 127 ? -20.466 -13.502 46.158 1.00 76.75 127 TRP A C 1
ATOM 1016 O O . TRP A 1 127 ? -20.670 -12.883 47.200 1.00 76.75 127 TRP A O 1
ATOM 1026 N N . ARG A 1 128 ? -21.101 -13.199 45.017 1.00 82.06 128 ARG A N 1
ATOM 1027 C CA . ARG A 1 128 ? -22.125 -12.144 44.943 1.00 82.06 128 ARG A CA 1
ATOM 1028 C C . ARG A 1 128 ? -23.366 -12.514 45.755 1.00 82.06 128 ARG A C 1
ATOM 1030 O O . ARG A 1 128 ? -23.899 -11.646 46.435 1.00 82.06 128 ARG A O 1
ATOM 1037 N N . PHE A 1 129 ? -23.764 -13.788 45.756 1.00 87.12 129 PHE A N 1
ATOM 1038 C CA . PHE A 1 129 ? -24.870 -14.273 46.587 1.00 87.12 129 PHE A CA 1
ATOM 1039 C C . PHE A 1 129 ? -24.605 -14.049 48.085 1.00 87.12 129 PHE A C 1
ATOM 1041 O O . PHE A 1 129 ? -25.435 -13.460 48.773 1.00 87.12 129 PHE A O 1
ATOM 1048 N N . ILE A 1 130 ? -23.426 -14.450 48.582 1.00 90.00 130 ILE A N 1
ATOM 1049 C CA . ILE A 1 130 ? -23.046 -14.255 49.993 1.00 90.00 130 ILE A CA 1
ATOM 1050 C C . ILE A 1 130 ? -23.003 -12.762 50.344 1.00 90.00 130 ILE A C 1
ATOM 1052 O O . ILE A 1 130 ? -23.505 -12.363 51.392 1.00 90.00 130 ILE A O 1
ATOM 1056 N N . SER A 1 131 ? -22.450 -11.927 49.460 1.00 90.75 131 SER A N 1
ATOM 1057 C CA . SER A 1 131 ? -22.373 -10.480 49.681 1.00 90.75 131 SER A CA 1
ATOM 1058 C C . SER A 1 131 ? -23.756 -9.820 49.735 1.00 90.75 131 SER A C 1
ATOM 1060 O O . SER A 1 131 ? -24.002 -9.008 50.626 1.00 90.75 131 SER A O 1
ATOM 1062 N N . GLN A 1 132 ? -24.678 -10.202 48.847 1.00 89.69 132 GLN A N 1
ATOM 1063 C CA . GLN A 1 132 ? -26.052 -9.695 48.865 1.00 89.69 132 GLN A CA 1
ATOM 1064 C C . GLN A 1 132 ? -26.820 -10.174 50.101 1.00 89.69 132 GLN A C 1
ATOM 1066 O O . GLN A 1 132 ? -27.460 -9.365 50.765 1.00 89.69 132 GLN A O 1
ATOM 1071 N N . MET A 1 133 ? -26.714 -11.454 50.471 1.00 91.69 133 MET A N 1
ATOM 1072 C CA . MET A 1 133 ? -27.342 -11.975 51.693 1.00 91.69 133 MET A CA 1
ATOM 1073 C C . MET A 1 133 ? -26.794 -11.313 52.959 1.00 91.69 133 MET A C 1
ATOM 1075 O O . MET A 1 133 ? -27.570 -10.986 53.855 1.00 91.69 133 MET A O 1
ATOM 1079 N N . GLY A 1 134 ? -25.487 -11.047 53.014 1.00 93.00 134 GLY A N 1
ATOM 1080 C CA . GLY A 1 134 ? -24.875 -10.281 54.099 1.00 93.00 134 GLY A CA 1
ATOM 1081 C C . GLY A 1 134 ? -25.437 -8.862 54.201 1.00 93.00 134 GLY A C 1
ATOM 1082 O O . GLY A 1 134 ? -25.737 -8.405 55.302 1.00 93.00 134 GLY A O 1
ATOM 1083 N N . LEU A 1 135 ? -25.659 -8.196 53.063 1.00 91.75 135 LEU A N 1
ATOM 1084 C CA . LEU A 1 135 ? -26.273 -6.868 53.024 1.00 91.75 135 LEU A CA 1
ATOM 1085 C C . LEU A 1 135 ? -27.704 -6.894 53.586 1.00 91.75 135 LEU A C 1
ATOM 1087 O O . LEU A 1 135 ? -28.031 -6.085 54.452 1.00 91.75 135 LEU A O 1
ATOM 1091 N N . TYR A 1 136 ? -28.530 -7.858 53.170 1.00 90.94 136 TYR A N 1
ATOM 1092 C CA . TYR A 1 136 ? -29.890 -8.004 53.702 1.00 90.94 136 TYR A CA 1
ATOM 1093 C C . TYR A 1 136 ? -29.902 -8.329 55.198 1.00 90.94 136 TYR A C 1
ATOM 1095 O O . TYR A 1 136 ? -30.652 -7.713 55.952 1.00 90.94 136 TYR A O 1
ATOM 1103 N N . AL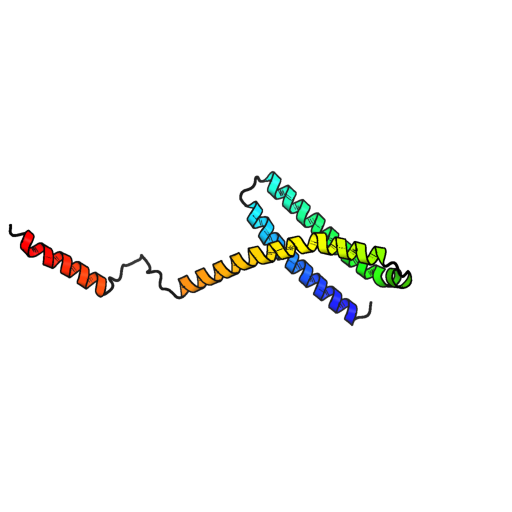A A 1 137 ? -29.042 -9.245 55.650 1.00 91.88 137 ALA A N 1
ATOM 1104 C CA . ALA A 1 137 ? -28.927 -9.585 57.065 1.00 91.88 137 ALA A CA 1
ATOM 1105 C C . ALA A 1 137 ? -28.476 -8.380 57.909 1.00 91.88 137 ALA A C 1
ATOM 1107 O O . ALA A 1 137 ? -28.964 -8.188 59.021 1.00 91.88 137 ALA A O 1
ATOM 1108 N N . SER A 1 138 ? -27.597 -7.532 57.364 1.00 88.38 138 SER A N 1
ATOM 1109 C CA . SER A 1 138 ? -27.120 -6.320 58.040 1.00 88.38 138 SER A CA 1
ATOM 1110 C C . SER A 1 138 ? -28.186 -5.238 58.199 1.00 88.38 138 SER A C 1
ATOM 1112 O O . SER A 1 138 ? -28.044 -4.384 59.068 1.00 88.38 138 SER A O 1
ATOM 1114 N N . ALA A 1 139 ? -29.259 -5.279 57.405 1.00 89.69 139 ALA A N 1
ATOM 1115 C CA . ALA A 1 139 ? -30.371 -4.340 57.513 1.00 89.69 139 ALA A CA 1
ATOM 1116 C C . ALA A 1 139 ? -31.361 -4.712 58.633 1.00 89.69 139 ALA A C 1
ATOM 1118 O O . ALA A 1 139 ? -32.100 -3.847 59.099 1.00 89.69 139 ALA A O 1
ATOM 1119 N N . ILE A 1 140 ? -31.362 -5.969 59.103 1.00 88.38 140 ILE A N 1
ATOM 1120 C CA . ILE A 1 140 ? -32.299 -6.466 60.128 1.00 88.38 140 ILE A CA 1
ATOM 1121 C C . ILE A 1 140 ? -32.240 -5.644 61.430 1.00 88.38 140 ILE A C 1
ATOM 1123 O O . ILE A 1 140 ? -33.301 -5.259 61.920 1.00 88.38 140 ILE A O 1
ATOM 1127 N N . PRO A 1 141 ? -31.060 -5.300 61.983 1.00 84.00 141 PRO A N 1
ATOM 1128 C CA . PRO A 1 141 ? -30.979 -4.487 63.196 1.00 84.00 141 PRO A CA 1
ATOM 1129 C C . PRO A 1 141 ? -31.495 -3.051 63.020 1.00 84.00 141 PRO A C 1
ATOM 1131 O O . PRO A 1 141 ? -31.925 -2.444 63.993 1.00 84.00 141 PRO A O 1
ATOM 1134 N N . PHE A 1 142 ? -31.464 -2.507 61.799 1.00 82.25 142 PHE A N 1
ATOM 1135 C CA . PHE A 1 142 ? -31.910 -1.140 61.504 1.00 82.25 142 PHE A CA 1
ATOM 1136 C C . PHE A 1 142 ? -33.400 -1.052 61.165 1.00 82.25 142 PHE A C 1
ATOM 1138 O O . PHE A 1 142 ? -33.975 0.023 61.262 1.00 82.25 142 PHE A O 1
ATOM 1145 N N . ALA A 1 143 ? -34.033 -2.163 60.781 1.00 75.69 143 ALA A N 1
ATOM 1146 C CA . ALA A 1 143 ? -35.468 -2.214 60.499 1.00 75.69 143 ALA A CA 1
ATOM 1147 C C . ALA A 1 143 ? -36.342 -2.279 61.770 1.00 75.69 143 ALA A C 1
ATOM 1149 O O . ALA A 1 143 ? -37.558 -2.141 61.678 1.00 75.69 143 ALA A O 1
ATOM 1150 N N . GLY A 1 144 ? -35.736 -2.537 62.936 1.00 70.75 144 GLY A N 1
ATOM 1151 C CA . GLY A 1 144 ? -36.413 -2.637 64.235 1.00 70.75 144 GLY A CA 1
ATOM 1152 C C . GLY A 1 144 ? -36.313 -1.391 65.125 1.00 70.75 144 GLY A C 1
ATOM 1153 O O . GLY A 1 144 ? -36.697 -1.480 66.291 1.00 70.75 144 GLY A O 1
ATOM 1154 N N . VAL A 1 145 ? -35.778 -0.278 64.606 1.00 55.62 145 VAL A N 1
ATOM 1155 C CA . VAL A 1 145 ? -35.710 1.051 65.252 1.00 55.62 145 VAL A CA 1
ATOM 1156 C C . VAL A 1 145 ? -36.674 1.990 64.542 1.00 55.62 145 VAL A C 1
ATOM 1158 O O . VAL A 1 145 ? -37.395 2.724 65.251 1.00 55.62 145 VAL A O 1
#

Secondary structure (DSSP, 8-state):
--HHHHHHHHHHHHHHHHHHHHHHHHHHHHGGGS-HHHHHHHHHHHHHHHHHHHHHHHHHHHHHHHHHHTT-HHHHHHHHHHHHHHHHHHHHHHHHHHHHHHHHHHHHHHHHHTT---SSS----HHHHHHHHHHHHHHTTTTT-

pLDDT: mean 86.83, std 10.76, range [47.06, 96.56]

Radius of gyration: 29.85 Å; chains: 1; bounding box: 63×34×89 Å